Protein AF-0000000085116635 (afdb_homodimer)

Nearest PDB structures (foldseek):
  6hlq-assembly1_A  TM=4.223E-01  e=5.548E+00  Saccharomyces cerevisiae S288C
  6hlr-assembly1_A  TM=3.951E-01  e=8.658E+00  Saccharomyces cerevisiae S288C
  6hlq-assembly1_A  TM=4.225E-01  e=5.548E+00  Saccharomyces cerevisiae S288C
  6hlr-assembly1_A  TM=3.952E-01  e=8.658E+00  Saccharomyces cerevisiae S288C

Sequence (130 aa):
MRSIQEVLVSTEYLINGKLPSMEIRENLLAVIQTILDCEWTQNTKHTDTVKIMDKVNQFLNSLKHMRSIQEVLVSTEYLINGKLPSMEIRENLLAVIQTILDCEWTQNTKHTDTVKIMDKVNQFLNSLKH

Secondary structure (DSSP, 8-state):
--BHHHHHHHS--BBTTBPPPHHHHHHHHHHHHHHHH----TTTHHHHHHHHHHHHHHHHHHHH-/--BHHHHHHHS--BBTTBPPPHHHHHHHHHHHHHHHH----TTTHHHHHHHHHHHHHHHHHHHH-

Radius of gyration: 14.05 Å; Cα contacts (8 Å, |Δi|>4): 116; chains: 2; bounding box: 37×33×28 Å

pLDDT: mean 96.45, std 3.2, range [76.38, 98.75]

Structure (mmCIF, N/CA/C/O backbone):
data_AF-0000000085116635-model_v1
#
loop_
_entity.id
_entity.type
_entity.pdbx_description
1 polymer 'Uncharacterized protein'
#
loop_
_atom_site.group_PDB
_atom_site.id
_atom_site.type_symbol
_atom_site.label_atom_id
_atom_site.label_alt_id
_atom_site.label_comp_id
_atom_site.label_asym_id
_atom_site.label_entity_id
_atom_site.label_seq_id
_atom_site.pdbx_PDB_ins_code
_atom_site.Cartn_x
_atom_site.Cartn_y
_atom_site.Cartn_z
_atom_site.occupancy
_atom_site.B_iso_or_equiv
_atom_site.auth_seq_id
_atom_site.auth_comp_id
_atom_site.auth_asym_id
_atom_site.auth_atom_id
_atom_site.pdbx_PDB_model_num
ATOM 1 N N . MET A 1 1 ? 14.508 14.938 -0.945 1 86.88 1 MET A N 1
ATOM 2 C CA . MET A 1 1 ? 13.977 13.641 -0.555 1 86.88 1 MET A CA 1
ATOM 3 C C . MET A 1 1 ? 12.906 13.172 -1.536 1 86.88 1 MET A C 1
ATOM 5 O O . MET A 1 1 ? 12.172 13.984 -2.094 1 86.88 1 MET A O 1
ATOM 9 N N . ARG A 1 2 ? 12.883 11.969 -1.912 1 95.06 2 ARG A N 1
ATOM 10 C CA . ARG A 1 2 ? 12 11.383 -2.916 1 95.06 2 ARG A CA 1
ATOM 11 C C . ARG A 1 2 ? 10.68 10.945 -2.293 1 95.06 2 ARG A C 1
ATOM 13 O O . ARG A 1 2 ? 10.625 10.617 -1.106 1 95.06 2 ARG A O 1
ATOM 20 N N . SER A 1 3 ? 9.562 10.992 -3.111 1 97.19 3 SER A N 1
ATOM 21 C CA . SER A 1 3 ? 8.289 10.453 -2.662 1 97.19 3 SER A CA 1
ATOM 22 C C . SER A 1 3 ? 8.328 8.93 -2.572 1 97.19 3 SER A C 1
ATOM 24 O O . SER A 1 3 ? 9.188 8.289 -3.182 1 97.19 3 SER A O 1
ATOM 26 N N . ILE A 1 4 ? 7.395 8.445 -1.82 1 97.38 4 ILE A N 1
ATOM 27 C CA . ILE A 1 4 ? 7.297 6.996 -1.705 1 97.38 4 ILE A CA 1
ATOM 28 C C . ILE A 1 4 ? 7.117 6.379 -3.09 1 97.38 4 ILE A C 1
ATOM 30 O O . ILE A 1 4 ? 7.672 5.316 -3.381 1 97.38 4 ILE A O 1
ATOM 34 N N . GLN A 1 5 ? 6.359 7.008 -3.953 1 96.56 5 GLN A N 1
ATOM 35 C CA . GLN A 1 5 ? 6.156 6.523 -5.316 1 96.56 5 GLN A CA 1
ATOM 36 C C . GLN A 1 5 ? 7.48 6.449 -6.074 1 96.56 5 GLN A C 1
ATOM 38 O O . GLN A 1 5 ? 7.758 5.457 -6.75 1 96.56 5 GLN A O 1
ATOM 43 N N . GLU A 1 6 ? 8.242 7.438 -5.98 1 96.94 6 GLU A N 1
ATOM 44 C CA . GLU A 1 6 ? 9.539 7.484 -6.645 1 96.94 6 GLU A CA 1
ATOM 45 C C . GLU A 1 6 ? 10.461 6.379 -6.133 1 96.94 6 GLU A C 1
ATOM 47 O O . GLU A 1 6 ? 11.188 5.766 -6.91 1 96.94 6 GLU A O 1
ATOM 52 N N . VAL A 1 7 ? 10.461 6.168 -4.82 1 96.75 7 VAL A N 1
ATOM 53 C CA . VAL A 1 7 ? 11.281 5.121 -4.219 1 96.75 7 VAL A CA 1
ATOM 54 C C . VAL A 1 7 ? 10.883 3.762 -4.793 1 96.75 7 VAL A C 1
ATOM 56 O O . VAL A 1 7 ? 11.742 2.982 -5.211 1 96.75 7 VAL A O 1
ATOM 59 N N . LEU A 1 8 ? 9.594 3.521 -4.898 1 96.62 8 LEU A N 1
ATOM 60 C CA . LEU A 1 8 ? 9.102 2.223 -5.34 1 96.62 8 LEU A CA 1
ATOM 61 C C . LEU A 1 8 ? 9.312 2.045 -6.84 1 96.62 8 LEU A C 1
ATOM 63 O O . LEU A 1 8 ? 9.461 0.918 -7.324 1 96.62 8 LEU A O 1
ATOM 67 N N . VAL A 1 9 ? 9.414 3.08 -7.59 1 96.19 9 VAL A N 1
ATOM 68 C CA . VAL A 1 9 ? 9.641 3.01 -9.031 1 96.19 9 VAL A CA 1
ATOM 69 C C . VAL A 1 9 ? 11.125 2.791 -9.312 1 96.19 9 VAL A C 1
ATOM 71 O O . VAL A 1 9 ? 11.484 2.039 -10.227 1 96.19 9 VAL A O 1
ATOM 74 N N . SER A 1 10 ? 11.93 3.338 -8.555 1 94.81 10 SER A N 1
ATOM 75 C CA . SER A 1 10 ? 13.352 3.408 -8.891 1 94.81 10 SER A CA 1
ATOM 76 C C . SER A 1 10 ? 14.141 2.301 -8.203 1 94.81 10 SER A C 1
ATOM 78 O O . SER A 1 10 ? 15.328 2.113 -8.484 1 94.81 10 SER A O 1
ATOM 80 N N . THR A 1 11 ? 13.586 1.644 -7.293 1 94.94 11 THR A N 1
ATOM 81 C CA . THR A 1 11 ? 14.281 0.629 -6.508 1 94.94 11 THR A CA 1
ATOM 82 C C . THR A 1 11 ? 13.773 -0.768 -6.859 1 94.94 11 THR A C 1
ATOM 84 O O . THR A 1 11 ? 12.578 -0.968 -7.051 1 94.94 11 THR A O 1
ATOM 87 N N . GLU A 1 12 ? 14.734 -1.693 -6.953 1 95.12 12 GLU A N 1
ATOM 88 C CA . GLU A 1 12 ? 14.344 -3.094 -7.098 1 95.12 12 GLU A CA 1
ATOM 89 C C . GLU A 1 12 ? 14.008 -3.713 -5.742 1 95.12 12 GLU A C 1
ATOM 91 O O . GLU A 1 12 ? 14.672 -3.434 -4.742 1 95.12 12 GLU A O 1
ATOM 96 N N . TYR A 1 13 ? 12.977 -4.512 -5.734 1 97.44 13 TYR A N 1
ATOM 97 C CA . TYR A 1 13 ? 12.57 -5.191 -4.512 1 97.44 13 TYR A CA 1
ATOM 98 C C . TYR A 1 13 ? 11.781 -6.457 -4.824 1 97.44 13 TYR A C 1
ATOM 100 O O . TYR A 1 13 ? 11.336 -6.652 -5.957 1 97.44 13 TYR A O 1
ATOM 108 N N . LEU A 1 14 ? 11.656 -7.238 -3.822 1 98 14 LEU A N 1
ATOM 109 C CA . LEU A 1 14 ? 10.875 -8.461 -3.922 1 98 14 LEU A CA 1
ATOM 110 C C . LEU A 1 14 ? 9.5 -8.281 -3.281 1 98 14 LEU A C 1
ATOM 112 O O . LEU A 1 14 ? 9.367 -7.562 -2.287 1 98 14 LEU A O 1
ATOM 116 N N . ILE A 1 15 ? 8.531 -8.945 -3.844 1 97.88 15 ILE A N 1
ATOM 117 C CA . ILE A 1 15 ? 7.219 -9.117 -3.236 1 97.88 15 ILE A CA 1
ATOM 118 C C . ILE A 1 15 ? 6.949 -10.602 -2.996 1 97.88 15 ILE A C 1
ATOM 120 O O . ILE A 1 15 ? 6.93 -11.398 -3.941 1 97.88 15 ILE A O 1
ATOM 124 N N . ASN A 1 16 ? 6.785 -10.883 -1.706 1 95.06 16 ASN A N 1
ATOM 125 C CA . ASN A 1 16 ? 6.609 -12.281 -1.325 1 95.06 16 ASN A CA 1
ATOM 126 C C . ASN A 1 16 ? 7.734 -13.156 -1.871 1 95.06 16 ASN A C 1
ATOM 128 O O . ASN A 1 16 ? 7.48 -14.211 -2.443 1 95.06 16 ASN A O 1
ATOM 132 N N . GLY A 1 17 ? 8.906 -12.625 -1.832 1 95.19 17 GLY A N 1
ATOM 133 C CA . GLY A 1 17 ? 10.102 -13.375 -2.164 1 95.19 17 GLY A CA 1
ATOM 134 C C . GLY A 1 17 ? 10.383 -13.422 -3.654 1 95.19 17 GLY A C 1
ATOM 135 O O . GLY A 1 17 ? 11.359 -14.039 -4.09 1 95.19 17 GLY A O 1
ATOM 136 N N . LYS A 1 18 ? 9.594 -12.82 -4.535 1 96.56 18 LYS A N 1
ATOM 137 C CA . LYS A 1 18 ? 9.742 -12.852 -5.988 1 96.56 18 LYS A CA 1
ATOM 138 C C . LYS A 1 18 ? 9.898 -11.445 -6.562 1 96.56 18 LYS A C 1
ATOM 140 O O . LYS A 1 18 ? 9.273 -10.5 -6.07 1 96.56 18 LYS A O 1
ATOM 145 N N . LEU A 1 19 ? 10.617 -11.43 -7.648 1 97.06 19 LEU A N 1
ATOM 146 C CA . LEU A 1 19 ? 10.711 -10.172 -8.383 1 97.06 19 LEU A CA 1
ATOM 147 C C . LEU A 1 19 ? 9.406 -9.867 -9.109 1 97.06 19 LEU A C 1
ATOM 149 O O . LEU A 1 19 ? 8.953 -10.656 -9.945 1 97.06 19 LEU A O 1
ATOM 153 N N . PRO A 1 20 ? 8.891 -8.812 -8.758 1 97.44 20 PRO A N 1
ATOM 154 C CA . PRO A 1 20 ? 7.605 -8.516 -9.398 1 97.44 20 PRO A CA 1
ATOM 155 C C . PRO A 1 20 ? 7.766 -8.086 -10.859 1 97.44 20 PRO A C 1
ATOM 157 O O . PRO A 1 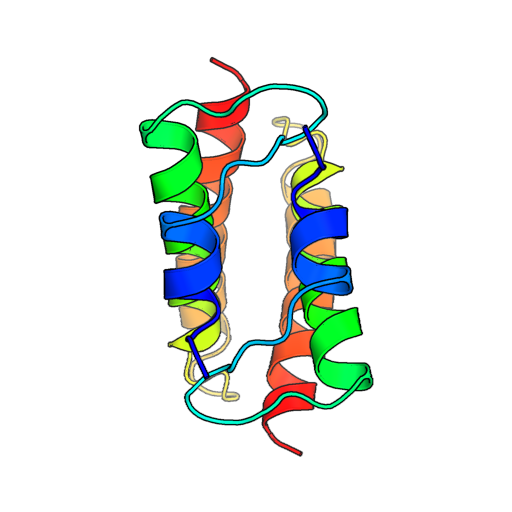20 ? 8.734 -7.402 -11.203 1 97.44 20 PRO A O 1
ATOM 160 N N . SER A 1 21 ? 6.84 -8.5 -11.656 1 96.56 21 SER A N 1
ATOM 161 C CA . SER A 1 21 ? 6.766 -7.984 -13.023 1 96.56 21 SER A CA 1
ATOM 162 C C . SER A 1 21 ? 6.383 -6.508 -13.031 1 96.56 21 SER A C 1
ATOM 164 O O . SER A 1 21 ? 6.016 -5.949 -12 1 96.56 21 SER A O 1
ATOM 166 N N . MET A 1 22 ? 6.434 -5.91 -14.156 1 95.88 22 MET A N 1
ATOM 167 C CA . MET A 1 22 ? 6.043 -4.512 -14.32 1 95.88 22 MET A CA 1
ATOM 168 C C . MET A 1 22 ? 4.57 -4.316 -13.984 1 95.88 22 MET A C 1
ATOM 170 O O . MET A 1 22 ? 4.199 -3.324 -13.352 1 95.88 22 MET A O 1
ATOM 174 N N . GLU A 1 23 ? 3.74 -5.277 -14.344 1 97.69 23 GLU A N 1
ATOM 175 C CA . GLU A 1 23 ? 2.311 -5.207 -14.062 1 97.69 23 GLU A CA 1
ATOM 176 C C . GLU A 1 23 ? 2.045 -5.215 -12.562 1 97.69 23 GLU A C 1
ATOM 178 O O . GLU A 1 23 ? 1.254 -4.41 -12.055 1 97.69 23 GLU A O 1
ATOM 183 N N . ILE A 1 24 ? 2.699 -6.074 -11.906 1 97.94 24 ILE A N 1
ATOM 184 C CA . ILE A 1 24 ? 2.525 -6.195 -10.461 1 97.94 24 ILE A CA 1
ATOM 185 C C . ILE A 1 24 ? 2.973 -4.902 -9.781 1 97.94 24 ILE A C 1
ATOM 187 O O . ILE A 1 24 ? 2.289 -4.395 -8.891 1 97.94 24 ILE A O 1
ATOM 191 N N . ARG A 1 25 ? 4.07 -4.34 -10.188 1 97.69 25 ARG A N 1
ATOM 192 C CA . ARG A 1 25 ? 4.578 -3.088 -9.633 1 97.69 25 ARG A CA 1
ATOM 193 C C . ARG A 1 25 ? 3.586 -1.951 -9.852 1 97.69 25 ARG A C 1
ATOM 195 O O . ARG A 1 25 ? 3.316 -1.171 -8.938 1 97.69 25 ARG A O 1
ATOM 202 N N . GLU A 1 26 ? 3.094 -1.871 -11.07 1 98.06 26 GLU A N 1
ATOM 203 C CA . GLU A 1 26 ? 2.143 -0.817 -11.406 1 98.06 26 GLU A CA 1
ATOM 204 C C . GLU A 1 26 ? 0.87 -0.936 -10.57 1 98.06 26 GLU A C 1
ATOM 206 O O . GLU A 1 26 ? 0.31 0.073 -10.141 1 98.06 26 GLU A O 1
ATOM 211 N N . ASN A 1 27 ? 0.43 -2.129 -10.422 1 98.56 27 ASN A N 1
ATOM 212 C CA . ASN A 1 27 ? -0.781 -2.348 -9.641 1 98.56 27 ASN A CA 1
ATOM 213 C C . ASN A 1 27 ? -0.572 -1.988 -8.172 1 98.56 27 ASN A C 1
ATOM 215 O O . ASN A 1 27 ? -1.453 -1.403 -7.543 1 98.56 27 ASN A O 1
ATOM 219 N N . LEU A 1 28 ? 0.568 -2.33 -7.629 1 98.5 28 LEU A N 1
ATOM 220 C CA . LEU A 1 28 ? 0.874 -1.935 -6.258 1 98.5 28 LEU A CA 1
ATOM 221 C C . LEU A 1 28 ? 0.915 -0.416 -6.125 1 98.5 28 LEU A C 1
ATOM 223 O O . LEU A 1 28 ? 0.339 0.147 -5.191 1 98.5 28 LEU A O 1
ATOM 227 N N . LEU A 1 29 ? 1.588 0.249 -7.031 1 98.38 29 LEU A N 1
ATOM 228 C CA . LEU A 1 29 ? 1.664 1.706 -7.016 1 98.38 29 LEU A CA 1
ATOM 229 C C . LEU A 1 29 ? 0.272 2.324 -7.09 1 98.38 29 LEU A C 1
ATOM 231 O O . LEU A 1 29 ? -0 3.334 -6.438 1 98.38 29 LEU A O 1
ATOM 235 N N . ALA A 1 30 ? -0.552 1.711 -7.91 1 98.62 30 ALA A N 1
ATOM 236 C CA . ALA A 1 30 ? -1.923 2.199 -8.047 1 98.62 30 ALA A CA 1
ATOM 237 C C . ALA A 1 30 ? -2.676 2.082 -6.723 1 98.62 30 ALA A C 1
ATOM 239 O O . ALA A 1 30 ? -3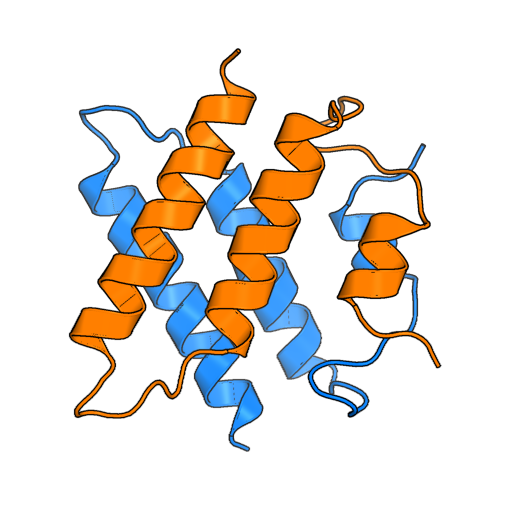.459 2.967 -6.367 1 98.62 30 ALA A O 1
ATOM 240 N N . VAL A 1 31 ? -2.48 1.012 -6.004 1 98.75 31 VAL A N 1
ATOM 241 C CA . VAL A 1 31 ? -3.096 0.852 -4.688 1 98.75 31 VAL A CA 1
ATOM 242 C C . VAL A 1 31 ? -2.66 1.992 -3.771 1 98.75 31 VAL A C 1
ATOM 244 O O . VAL A 1 31 ? -3.498 2.691 -3.199 1 98.75 31 VAL A O 1
ATOM 247 N N . ILE A 1 32 ? -1.34 2.23 -3.66 1 98.5 32 ILE A N 1
ATOM 248 C CA . ILE A 1 32 ? -0.773 3.229 -2.76 1 98.5 32 ILE A CA 1
ATOM 249 C C . ILE A 1 32 ? -1.258 4.621 -3.162 1 98.5 32 ILE A C 1
ATOM 251 O O . ILE A 1 32 ? -1.687 5.406 -2.312 1 98.5 32 ILE A O 1
ATOM 255 N N . GLN A 1 33 ? -1.26 4.922 -4.438 1 98.06 33 GLN A N 1
ATOM 256 C CA . GLN A 1 33 ? -1.697 6.227 -4.926 1 98.06 33 GLN A CA 1
ATOM 257 C C . GLN A 1 33 ? -3.174 6.461 -4.621 1 98.06 33 GLN A C 1
ATOM 259 O O . GLN A 1 33 ? -3.559 7.559 -4.207 1 98.06 33 GLN A O 1
ATOM 264 N N . THR A 1 34 ? -3.959 5.445 -4.871 1 98.56 34 THR A N 1
ATOM 265 C CA . THR A 1 34 ? -5.387 5.57 -4.609 1 98.56 34 THR A CA 1
ATOM 266 C C . THR A 1 34 ? -5.645 5.84 -3.127 1 98.56 34 THR A C 1
ATOM 268 O O . THR A 1 34 ? -6.477 6.68 -2.779 1 98.56 34 THR A O 1
ATOM 271 N N . ILE A 1 35 ? -4.949 5.164 -2.229 1 98.56 35 ILE A N 1
ATOM 272 C CA . ILE A 1 35 ? -5.094 5.367 -0.791 1 98.56 35 ILE A CA 1
ATOM 273 C C . ILE A 1 35 ? -4.715 6.805 -0.434 1 98.56 35 ILE A C 1
ATOM 275 O O . ILE A 1 35 ? -5.449 7.48 0.289 1 98.56 35 ILE A O 1
ATOM 279 N N . LEU A 1 36 ? -3.652 7.34 -0.998 1 97.5 36 LEU A N 1
ATOM 280 C CA . LEU A 1 36 ? -3.139 8.656 -0.646 1 97.5 36 LEU A CA 1
ATOM 281 C C . LEU A 1 36 ? -4.012 9.758 -1.237 1 97.5 36 LEU A C 1
ATOM 283 O O . LEU A 1 36 ? -4.062 10.867 -0.707 1 97.5 36 LEU A O 1
ATOM 287 N N . ASP A 1 37 ? -4.703 9.43 -2.307 1 96.69 37 ASP A N 1
ATOM 288 C CA . ASP A 1 37 ? -5.516 10.422 -3 1 96.69 37 ASP A CA 1
ATOM 289 C C . ASP A 1 37 ? -6.902 10.539 -2.373 1 96.69 37 ASP A C 1
ATOM 291 O O . ASP A 1 37 ? -7.66 11.461 -2.684 1 96.69 37 ASP A O 1
ATOM 295 N N . CYS A 1 38 ? -7.273 9.617 -1.495 1 95.69 38 CYS A N 1
ATOM 296 C CA . CYS A 1 38 ? -8.617 9.586 -0.929 1 95.69 38 CYS A CA 1
ATOM 297 C C . CYS A 1 38 ? -8.828 10.75 0.033 1 95.69 38 CYS A C 1
ATOM 299 O O . CYS A 1 38 ? -7.902 11.148 0.743 1 95.69 38 CYS A O 1
ATOM 301 N N . GLU A 1 39 ? -10 11.289 -0.01 1 93.81 39 GLU A N 1
ATOM 302 C CA . GLU A 1 39 ? -10.367 12.328 0.946 1 93.81 39 GLU A CA 1
ATOM 303 C C . GLU A 1 39 ? -10.641 11.734 2.328 1 93.81 39 GLU A C 1
ATOM 305 O O . GLU A 1 39 ? -10.219 12.297 3.34 1 93.81 39 GLU A O 1
ATOM 310 N N . TRP A 1 40 ? -11.266 10.586 2.447 1 95.06 40 TRP A N 1
ATOM 311 C CA . TRP A 1 40 ? -11.508 9.75 3.619 1 95.06 40 TRP A CA 1
ATOM 312 C C . TRP A 1 40 ? -12.273 10.531 4.688 1 95.06 40 TRP A C 1
ATOM 314 O O . TRP A 1 40 ? -11.844 10.602 5.84 1 95.06 40 TRP A O 1
ATOM 324 N N . THR A 1 41 ? -13.328 11.125 4.285 1 95.25 41 THR A N 1
ATOM 325 C CA . THR A 1 41 ? -14.273 11.789 5.18 1 95.25 41 THR A CA 1
ATOM 326 C C . THR A 1 41 ? -15.523 10.938 5.375 1 95.25 41 THR A C 1
ATOM 328 O O . THR A 1 41 ? -15.711 9.93 4.688 1 95.25 41 THR A O 1
ATOM 331 N N . GLN A 1 42 ? -16.328 11.352 6.281 1 93.56 42 GLN A N 1
ATOM 332 C CA . GLN A 1 42 ? -17.562 10.617 6.543 1 93.56 42 GLN A CA 1
ATOM 333 C C . GLN A 1 42 ? -18.422 10.5 5.281 1 93.56 42 GLN A C 1
ATOM 335 O O . GLN A 1 42 ? -19.078 9.492 5.066 1 93.56 42 GLN A O 1
ATOM 340 N N . ASN A 1 43 ? -18.281 11.492 4.402 1 95.44 43 ASN A N 1
ATOM 341 C CA . ASN A 1 43 ? -19.141 11.539 3.219 1 95.44 43 ASN A CA 1
ATOM 342 C C . ASN A 1 43 ? -18.5 10.797 2.043 1 95.44 43 ASN A C 1
ATOM 344 O O . ASN A 1 43 ? -19.188 10.492 1.061 1 95.44 43 ASN A O 1
ATOM 348 N N . THR A 1 44 ? -17.234 10.469 2.127 1 96 44 THR A N 1
ATOM 349 C CA . THR A 1 44 ? -16.562 9.883 0.967 1 96 44 THR A CA 1
ATOM 350 C C . THR A 1 44 ? -16.047 8.484 1.29 1 96 44 THR A C 1
ATOM 352 O O . THR A 1 44 ? -15.641 7.746 0.392 1 96 44 THR A O 1
ATOM 355 N N . LYS A 1 45 ? -16.078 8.102 2.504 1 95.62 45 LYS A N 1
ATOM 356 C CA . LYS A 1 45 ? -15.414 6.887 2.959 1 95.62 45 LYS A CA 1
ATOM 357 C C . LYS A 1 45 ? -15.898 5.668 2.18 1 95.62 45 LYS A C 1
ATOM 359 O O . LYS A 1 45 ? -15.109 4.793 1.826 1 95.62 45 LYS A O 1
ATOM 364 N N . HIS A 1 46 ? -17.234 5.59 1.932 1 95.5 46 HIS A N 1
ATOM 365 C CA . HIS A 1 46 ? -17.781 4.434 1.223 1 95.5 46 HIS A CA 1
ATOM 366 C C . HIS A 1 46 ? -17.25 4.367 -0.205 1 95.5 46 HIS A C 1
ATOM 368 O O . HIS A 1 46 ? -16.797 3.312 -0.65 1 95.5 46 HIS A O 1
ATOM 374 N N . THR A 1 47 ? -17.312 5.48 -0.896 1 97.25 47 THR A N 1
ATOM 375 C CA . THR A 1 47 ? -16.828 5.523 -2.27 1 97.25 47 THR A CA 1
ATOM 376 C C . THR A 1 47 ? -15.312 5.301 -2.309 1 97.25 47 THR A C 1
ATOM 378 O O . THR A 1 47 ? -14.805 4.605 -3.193 1 97.25 47 THR A O 1
ATOM 381 N N . ASP A 1 48 ? -14.586 5.91 -1.39 1 97.56 48 ASP A N 1
ATOM 382 C CA . ASP A 1 48 ? -13.141 5.715 -1.299 1 97.56 48 ASP A CA 1
ATOM 383 C C . ASP A 1 48 ? -12.797 4.242 -1.067 1 97.56 48 ASP A C 1
ATOM 385 O O . ASP A 1 48 ? -11.867 3.717 -1.671 1 97.56 48 ASP A O 1
ATOM 389 N N . THR A 1 49 ? -13.586 3.553 -0.222 1 97.69 49 THR A N 1
ATOM 390 C CA . THR A 1 49 ? -13.391 2.133 0.05 1 97.69 49 THR A CA 1
ATOM 391 C C . THR A 1 49 ? -13.516 1.314 -1.232 1 97.69 49 THR A C 1
ATOM 393 O O . THR A 1 49 ? -12.68 0.446 -1.504 1 97.69 49 THR A O 1
ATOM 396 N N . VAL A 1 50 ? -14.555 1.649 -1.992 1 97.62 50 VAL A N 1
ATOM 397 C CA . VAL A 1 50 ? -14.789 0.912 -3.229 1 97.62 50 VAL A CA 1
ATOM 398 C C . VAL A 1 50 ? -13.602 1.1 -4.176 1 97.62 50 VAL A C 1
ATOM 400 O O . VAL A 1 50 ? -13.094 0.129 -4.742 1 97.62 50 VAL A O 1
ATOM 403 N N . LYS A 1 51 ? -13.141 2.309 -4.316 1 98.38 51 LYS A N 1
ATOM 404 C CA . LYS A 1 51 ? -12.016 2.605 -5.195 1 98.38 51 LYS A CA 1
ATOM 405 C C . LYS A 1 51 ? -10.758 1.867 -4.746 1 98.38 51 LYS A C 1
ATOM 407 O O . LYS A 1 51 ? -10.055 1.268 -5.562 1 98.38 51 LYS A O 1
ATOM 412 N N . ILE A 1 52 ? -10.5 1.903 -3.469 1 98.62 52 ILE A N 1
ATOM 413 C CA . ILE A 1 52 ? -9.312 1.27 -2.918 1 98.62 52 ILE A CA 1
ATOM 414 C C . ILE A 1 52 ? -9.383 -0.241 -3.133 1 98.62 52 ILE A C 1
ATOM 416 O O . ILE A 1 52 ? -8.422 -0.855 -3.602 1 98.62 52 ILE A O 1
ATOM 420 N N . MET A 1 53 ? -10.516 -0.85 -2.857 1 98.19 53 MET A N 1
ATOM 421 C CA . MET A 1 53 ? -10.641 -2.303 -2.936 1 98.19 53 MET A CA 1
ATOM 422 C C . MET A 1 53 ? -10.562 -2.777 -4.383 1 98.19 53 MET A C 1
ATOM 424 O O . MET A 1 53 ? -10.07 -3.875 -4.652 1 98.19 53 MET A O 1
ATOM 428 N N . ASP A 1 54 ? -11.062 -1.936 -5.301 1 98.31 54 ASP A N 1
ATOM 429 C CA . ASP A 1 54 ? -10.906 -2.268 -6.715 1 98.31 54 ASP A CA 1
ATOM 430 C C . ASP A 1 54 ? -9.43 -2.398 -7.09 1 98.31 54 ASP A C 1
ATOM 432 O O . ASP A 1 54 ? -9.039 -3.34 -7.781 1 98.31 54 ASP A O 1
ATOM 436 N N . LYS A 1 55 ? -8.625 -1.514 -6.656 1 98.62 55 LYS A N 1
ATOM 437 C CA . LYS A 1 55 ? -7.199 -1.554 -6.957 1 98.62 55 LYS A CA 1
ATOM 438 C C . LYS A 1 55 ? -6.516 -2.705 -6.223 1 98.62 55 LYS A C 1
ATOM 440 O O . LYS A 1 55 ? -5.633 -3.363 -6.777 1 98.62 55 LYS A O 1
ATOM 445 N N . VAL A 1 56 ? -6.922 -2.961 -5.004 1 98.62 56 VAL A N 1
ATOM 446 C CA . VAL A 1 56 ? -6.379 -4.082 -4.25 1 98.62 56 VAL A CA 1
ATOM 447 C C . VAL A 1 56 ? -6.695 -5.391 -4.969 1 98.62 56 VAL A C 1
ATOM 449 O O . VAL A 1 56 ? -5.828 -6.262 -5.102 1 98.62 56 VAL A O 1
ATOM 452 N N . ASN A 1 57 ? -7.926 -5.496 -5.402 1 98.12 57 ASN A N 1
ATOM 453 C CA . ASN A 1 57 ? -8.344 -6.68 -6.152 1 98.12 57 ASN A CA 1
ATOM 454 C C . ASN A 1 57 ? -7.477 -6.891 -7.391 1 98.12 57 ASN A C 1
ATOM 456 O O . ASN A 1 57 ? -7.035 -8.008 -7.66 1 98.12 57 ASN A O 1
ATOM 460 N N . GLN A 1 58 ? -7.234 -5.863 -8.117 1 98.19 58 GLN A N 1
ATOM 461 C CA . GLN A 1 58 ? -6.383 -5.938 -9.305 1 98.19 58 GLN A CA 1
ATOM 462 C C . GLN A 1 58 ? -4.965 -6.367 -8.938 1 98.19 58 GLN A C 1
ATOM 464 O O . GLN A 1 58 ? -4.383 -7.234 -9.594 1 98.19 58 GLN A O 1
ATOM 469 N N . PHE A 1 59 ? -4.434 -5.785 -7.941 1 98.56 59 PHE A N 1
ATOM 470 C CA . PHE A 1 59 ? -3.084 -6.094 -7.484 1 98.56 59 PHE A CA 1
ATOM 471 C C . PHE A 1 59 ? -2.975 -7.551 -7.059 1 98.56 59 PHE A C 1
ATOM 473 O O . PHE A 1 59 ? -2.109 -8.281 -7.547 1 98.56 59 PHE A O 1
ATOM 480 N N . LEU A 1 60 ? -3.873 -7.984 -6.238 1 97.88 60 LEU A N 1
ATOM 481 C CA . LEU A 1 60 ? -3.801 -9.344 -5.707 1 97.88 60 LEU A CA 1
ATOM 482 C C . LEU A 1 60 ? -4.008 -10.375 -6.812 1 97.88 60 LEU A C 1
ATOM 484 O O . LEU A 1 60 ? -3.373 -11.43 -6.812 1 97.88 60 LEU A O 1
ATOM 488 N N . ASN A 1 61 ? -4.871 -10.078 -7.719 1 96.31 61 ASN A N 1
ATOM 489 C CA . ASN A 1 61 ? -5.066 -10.992 -8.844 1 96.31 61 ASN A CA 1
ATOM 490 C C . ASN A 1 61 ? -3.816 -11.078 -9.719 1 96.31 61 ASN A C 1
ATOM 492 O O . ASN A 1 61 ? -3.525 -12.133 -10.281 1 96.31 61 ASN A O 1
ATOM 496 N N . SER A 1 62 ? -3.133 -9.977 -9.828 1 97 62 SER A N 1
ATOM 497 C CA . SER A 1 62 ? -1.917 -9.984 -10.633 1 97 62 SER A CA 1
ATOM 498 C C . SER A 1 62 ? -0.832 -10.836 -9.984 1 97 62 SER A C 1
ATOM 500 O O . SER A 1 62 ? 0.1 -11.281 -10.664 1 97 62 SER A O 1
ATOM 502 N N . LEU A 1 63 ? -0.892 -11.039 -8.648 1 96.25 63 LEU A N 1
ATOM 503 C CA . LEU A 1 63 ? 0.088 -11.852 -7.941 1 96.25 63 LEU A CA 1
ATOM 504 C C . LEU A 1 63 ? -0.141 -13.336 -8.211 1 96.25 63 LEU A C 1
ATOM 506 O O . LEU A 1 63 ? 0.741 -14.164 -7.965 1 96.25 63 LEU A O 1
ATOM 510 N N . LYS A 1 64 ? -1.301 -13.695 -8.578 1 90.19 64 LYS A N 1
ATOM 511 C CA . LYS A 1 64 ? -1.663 -15.094 -8.789 1 90.19 64 LYS A CA 1
ATOM 512 C C . LYS A 1 64 ? -1.201 -15.578 -10.164 1 90.19 64 LYS A C 1
ATOM 514 O O . LYS A 1 64 ? -1.159 -16.781 -10.422 1 90.19 64 LYS A O 1
ATOM 519 N N . HIS A 1 65 ? -0.989 -14.719 -11.031 1 76.5 65 HIS A N 1
ATOM 520 C CA . HIS A 1 65 ? -0.545 -15.109 -12.367 1 76.5 65 HIS A CA 1
ATOM 521 C C . HIS A 1 65 ? 0.974 -15.055 -12.484 1 76.5 65 HIS A C 1
ATOM 523 O O . HIS A 1 65 ? 1.621 -14.227 -11.836 1 76.5 65 HIS A O 1
ATOM 529 N N . MET B 1 1 ? 18.531 -9.438 -2.939 1 86.56 1 MET B N 1
ATOM 530 C CA . MET B 1 1 ? 17.531 -8.406 -3.16 1 86.56 1 MET B CA 1
ATOM 531 C C . MET B 1 1 ? 16.609 -8.281 -1.95 1 86.56 1 MET B C 1
ATOM 533 O O . MET B 1 1 ? 16.328 -9.266 -1.267 1 86.56 1 MET B O 1
ATOM 537 N N . ARG B 1 2 ? 16.266 -7.141 -1.526 1 94.94 2 ARG B N 1
ATOM 538 C CA . ARG B 1 2 ? 15.477 -6.84 -0.333 1 94.94 2 ARG B CA 1
ATOM 539 C C . ARG B 1 2 ? 13.984 -6.895 -0.63 1 94.94 2 ARG B C 1
ATOM 541 O O . ARG B 1 2 ? 13.562 -6.641 -1.76 1 94.94 2 ARG B O 1
ATOM 548 N N . SER B 1 3 ? 13.141 -7.289 0.412 1 97.12 3 SER B N 1
ATOM 549 C CA . SER B 1 3 ? 11.688 -7.223 0.282 1 97.12 3 SER B CA 1
ATOM 550 C C . SER B 1 3 ? 11.203 -5.777 0.248 1 97.12 3 SER B C 1
ATOM 552 O O . SER B 1 3 ? 11.914 -4.867 0.674 1 97.12 3 SER B O 1
ATOM 554 N N . ILE B 1 4 ? 10.031 -5.66 -0.261 1 97.31 4 ILE B N 1
ATOM 555 C CA . ILE B 1 4 ? 9.438 -4.328 -0.293 1 97.31 4 ILE B CA 1
ATOM 556 C C . ILE B 1 4 ? 9.367 -3.758 1.121 1 97.31 4 ILE B C 1
ATOM 558 O O . ILE B 1 4 ? 9.594 -2.562 1.326 1 97.31 4 ILE B O 1
ATOM 562 N N . GLN B 1 5 ? 9.078 -4.582 2.104 1 96.5 5 GLN B N 1
ATOM 563 C CA . GLN B 1 5 ? 9.031 -4.145 3.494 1 96.5 5 GLN B CA 1
ATOM 564 C C . GLN B 1 5 ? 10.391 -3.604 3.943 1 96.5 5 GLN B C 1
ATOM 566 O O . GLN B 1 5 ? 10.461 -2.549 4.578 1 96.5 5 GLN B O 1
ATOM 571 N N . GLU B 1 6 ? 11.391 -4.277 3.633 1 96.88 6 GLU B N 1
ATOM 572 C CA . GLU B 1 6 ? 12.742 -3.859 3.988 1 96.88 6 GLU B CA 1
ATOM 573 C C . GLU B 1 6 ? 13.102 -2.531 3.328 1 96.88 6 GLU B C 1
ATOM 575 O O . GLU B 1 6 ? 13.742 -1.677 3.947 1 96.88 6 GLU B O 1
ATOM 580 N N . VAL B 1 7 ? 12.75 -2.369 2.072 1 96.75 7 VAL B N 1
ATOM 581 C CA . VAL B 1 7 ? 13.016 -1.132 1.347 1 96.75 7 VAL B CA 1
ATOM 582 C C . VAL B 1 7 ? 12.32 0.035 2.041 1 96.75 7 VAL B C 1
ATOM 584 O O . VAL B 1 7 ? 12.938 1.072 2.295 1 96.75 7 VAL B O 1
ATOM 587 N N . LEU B 1 8 ? 11.086 -0.17 2.434 1 96.56 8 LEU B N 1
ATOM 588 C CA . LEU B 1 8 ? 10.297 0.908 3.023 1 96.56 8 LEU B CA 1
ATOM 589 C C . LEU B 1 8 ? 10.766 1.208 4.445 1 96.56 8 LEU B C 1
ATOM 591 O O . LEU B 1 8 ? 10.633 2.338 4.918 1 96.56 8 LEU B O 1
ATOM 595 N N . VAL B 1 9 ? 11.367 0.277 5.098 1 96.12 9 VAL B N 1
ATOM 596 C CA . VAL B 1 9 ? 11.859 0.474 6.457 1 96.12 9 VAL B CA 1
ATOM 597 C C . VAL B 1 9 ? 13.211 1.185 6.414 1 96.12 9 VAL B C 1
ATOM 599 O O . VAL B 1 9 ? 13.492 2.049 7.25 1 96.12 9 VAL B O 1
ATOM 602 N N . SER B 1 10 ? 13.969 0.923 5.473 1 95 10 SER B N 1
ATOM 603 C CA . SER B 1 10 ? 15.367 1.34 5.492 1 95 10 SER B CA 1
ATOM 604 C C . SER B 1 10 ? 15.57 2.615 4.684 1 95 10 SER B C 1
ATOM 606 O O . SER B 1 10 ? 16.656 3.191 4.691 1 95 10 SER B O 1
ATOM 608 N N . THR B 1 11 ? 14.656 3.02 3.953 1 95 11 THR B N 1
ATOM 609 C CA . THR B 1 11 ? 14.781 4.176 3.074 1 95 11 THR B CA 1
ATOM 610 C C . THR B 1 11 ? 13.914 5.332 3.578 1 95 11 THR B C 1
ATOM 612 O O . THR B 1 11 ? 12.789 5.125 4.027 1 95 11 THR B O 1
ATOM 615 N N . GLU B 1 12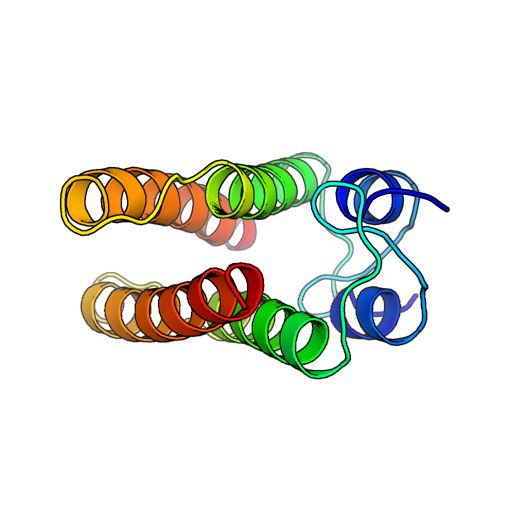 ? 14.492 6.539 3.512 1 95.12 12 GLU B N 1
ATOM 616 C CA . GLU B 1 12 ? 13.695 7.727 3.787 1 95.12 12 GLU B CA 1
ATOM 617 C C . GLU B 1 12 ? 12.883 8.141 2.564 1 95.12 12 GLU B C 1
ATOM 619 O O . GLU B 1 12 ? 13.359 8.055 1.433 1 95.12 12 GLU B O 1
ATOM 624 N N . TYR B 1 13 ? 11.664 8.547 2.818 1 97.38 13 TYR B N 1
ATOM 625 C CA . TYR B 1 13 ? 10.797 9 1.739 1 97.38 13 TYR B CA 1
ATOM 626 C C . TYR B 1 13 ? 9.719 9.945 2.266 1 97.38 13 TYR B C 1
ATOM 628 O O . TYR B 1 13 ? 9.492 10.031 3.475 1 97.38 13 TYR B O 1
ATOM 636 N N . LEU B 1 14 ? 9.125 10.609 1.34 1 97.94 14 LEU B N 1
ATOM 637 C CA . LEU B 1 14 ? 8.023 11.508 1.656 1 97.94 14 LEU B CA 1
ATOM 638 C C . LEU B 1 14 ? 6.684 10.859 1.33 1 97.94 14 LEU B C 1
ATOM 640 O O . LEU B 1 14 ? 6.578 10.094 0.369 1 97.94 14 LEU B O 1
ATOM 644 N N . ILE B 1 15 ? 5.699 11.188 2.115 1 97.88 15 ILE B N 1
ATOM 645 C CA . ILE B 1 15 ? 4.301 10.883 1.825 1 97.88 15 ILE B CA 1
ATOM 646 C C . ILE B 1 15 ? 3.51 12.188 1.703 1 97.88 15 ILE B C 1
ATOM 648 O O . ILE B 1 15 ? 3.443 12.969 2.65 1 97.88 15 ILE B O 1
ATOM 652 N N . ASN B 1 16 ? 2.98 12.352 0.484 1 95 16 ASN B N 1
ATOM 653 C CA . ASN B 1 16 ? 2.277 13.594 0.201 1 95 16 ASN B CA 1
ATOM 654 C C . ASN B 1 16 ? 3.145 14.812 0.51 1 95 16 ASN B C 1
ATOM 656 O O . ASN B 1 16 ? 2.691 15.75 1.163 1 95 16 ASN B O 1
ATOM 660 N N . GLY B 1 17 ? 4.383 14.688 0.189 1 95.19 17 GLY B N 1
ATOM 661 C CA . GLY B 1 17 ? 5.309 15.805 0.273 1 95.19 17 GLY B CA 1
ATOM 662 C C . GLY B 1 17 ? 5.883 16 1.663 1 95.19 17 GLY B C 1
ATOM 663 O O . GLY B 1 17 ? 6.676 16.922 1.89 1 95.19 17 GLY B O 1
ATOM 664 N N . LYS B 1 18 ? 5.551 15.203 2.689 1 96.56 18 LYS B N 1
ATOM 665 C CA . LYS B 1 18 ? 6.004 15.352 4.07 1 96.56 18 LYS B CA 1
ATOM 666 C C . LYS B 1 18 ? 6.738 14.102 4.543 1 96.56 18 LYS B C 1
ATOM 668 O O . LYS B 1 18 ? 6.375 12.984 4.172 1 96.56 18 LYS B O 1
ATOM 673 N N . LEU B 1 19 ? 7.645 14.367 5.43 1 97.06 19 LEU B N 1
ATOM 674 C CA . LEU B 1 19 ? 8.312 13.242 6.078 1 97.06 19 LEU B CA 1
ATOM 675 C C . LEU B 1 19 ? 7.379 12.562 7.074 1 97.06 19 LEU B C 1
ATOM 677 O O . LEU B 1 19 ? 6.895 13.195 8.016 1 97.06 19 LEU B O 1
ATOM 681 N N . PRO B 1 20 ? 7.176 11.375 6.816 1 97.38 20 PRO B N 1
ATOM 682 C CA . PRO B 1 20 ? 6.238 10.703 7.719 1 97.38 20 PRO B CA 1
ATOM 683 C C . PRO B 1 20 ? 6.852 10.414 9.086 1 97.38 20 PRO B C 1
ATOM 685 O O . PRO B 1 20 ? 8.039 10.109 9.188 1 97.38 20 PRO B O 1
ATOM 688 N N . SER B 1 21 ? 6.043 10.539 10.086 1 96.56 21 SER B N 1
ATOM 689 C CA . SER B 1 21 ? 6.445 10.086 11.414 1 96.56 21 SER B CA 1
ATOM 690 C C . SER B 1 21 ? 6.59 8.57 11.461 1 96.56 21 SER B C 1
ATOM 692 O O . SER B 1 21 ? 6.207 7.879 10.516 1 96.56 21 SER B O 1
ATOM 694 N N . MET B 1 22 ? 7.09 8.07 12.516 1 95.94 22 MET B N 1
ATOM 695 C CA . MET B 1 22 ? 7.238 6.629 12.711 1 95.94 22 MET B CA 1
ATOM 696 C C . MET B 1 22 ? 5.879 5.938 12.703 1 95.94 22 MET B C 1
ATOM 698 O O . MET B 1 22 ? 5.734 4.852 12.133 1 95.94 22 MET B O 1
ATOM 702 N N . GLU B 1 23 ? 4.883 6.574 13.273 1 97.69 23 GLU B N 1
ATOM 703 C CA . GLU B 1 23 ? 3.535 6.016 13.32 1 97.69 23 GLU B CA 1
ATOM 704 C C . GLU B 1 23 ? 2.953 5.875 11.914 1 97.69 23 GLU B C 1
ATOM 706 O O . GLU B 1 23 ? 2.389 4.836 11.57 1 97.69 23 GLU B O 1
ATOM 711 N N . ILE B 1 24 ? 3.121 6.871 11.156 1 98 24 ILE B N 1
ATOM 712 C CA . ILE B 1 24 ? 2.6 6.871 9.797 1 98 24 ILE B CA 1
ATOM 713 C C . ILE B 1 24 ? 3.289 5.781 8.984 1 98 24 ILE B C 1
ATOM 715 O O . ILE B 1 24 ? 2.635 5.035 8.25 1 98 24 ILE B O 1
ATOM 719 N N . ARG B 1 25 ? 4.562 5.648 9.109 1 97.69 25 ARG B N 1
ATOM 720 C CA . ARG B 1 25 ? 5.328 4.621 8.406 1 97.69 25 ARG B CA 1
ATOM 721 C C . ARG B 1 25 ? 4.855 3.223 8.797 1 97.69 25 ARG B C 1
ATOM 723 O O . ARG B 1 25 ? 4.664 2.363 7.93 1 97.69 25 ARG B O 1
ATOM 730 N N . GLU B 1 26 ? 4.719 3.033 10.086 1 98.06 26 GLU B N 1
ATOM 731 C CA . GLU B 1 26 ? 4.285 1.732 10.578 1 98.06 26 GLU B CA 1
ATOM 732 C C . GLU B 1 26 ? 2.893 1.38 10.062 1 98.06 26 GLU B C 1
ATOM 734 O O . GLU B 1 26 ? 2.625 0.225 9.727 1 98.06 26 GLU B O 1
ATOM 739 N N . ASN B 1 27 ? 2.045 2.342 10.078 1 98.56 27 ASN B N 1
ATOM 740 C CA . ASN B 1 27 ? 0.688 2.105 9.594 1 98.56 27 ASN B CA 1
ATOM 741 C C . ASN B 1 27 ? 0.671 1.78 8.102 1 98.56 27 ASN B C 1
ATOM 743 O O . ASN B 1 27 ? -0.076 0.905 7.664 1 98.56 27 ASN B O 1
ATOM 747 N N . LEU B 1 28 ? 1.472 2.471 7.316 1 98.5 28 LEU B N 1
ATOM 748 C CA . LEU B 1 28 ? 1.576 2.148 5.898 1 98.5 28 LEU B CA 1
ATOM 749 C C . LEU B 1 28 ? 2.1 0.73 5.699 1 98.5 28 LEU B C 1
ATOM 751 O O . LEU B 1 28 ? 1.554 -0.031 4.898 1 98.5 28 LEU B O 1
ATOM 755 N N . LEU B 1 29 ? 3.139 0.381 6.41 1 98.38 29 LEU B N 1
ATOM 756 C CA . LEU B 1 29 ? 3.699 -0.964 6.32 1 98.38 29 LEU B CA 1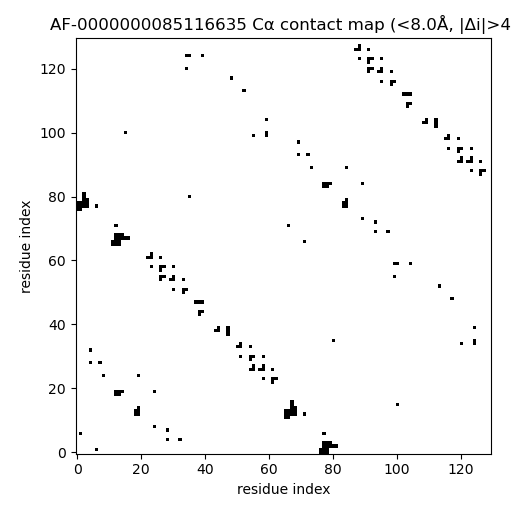
ATOM 757 C C . LEU B 1 29 ? 2.652 -2.014 6.676 1 98.38 29 LEU B C 1
ATOM 759 O O . LEU B 1 29 ? 2.598 -3.078 6.059 1 98.38 29 LEU B O 1
ATOM 763 N N . ALA B 1 30 ? 1.892 -1.695 7.688 1 98.62 30 ALA B N 1
ATOM 764 C CA . ALA B 1 30 ? 0.834 -2.613 8.102 1 98.62 30 ALA B CA 1
ATOM 765 C C . ALA B 1 30 ? -0.193 -2.807 6.992 1 98.62 30 ALA B C 1
ATOM 767 O O . ALA B 1 30 ? -0.692 -3.916 6.785 1 98.62 30 ALA B O 1
ATOM 768 N N . VAL B 1 31 ? -0.544 -1.767 6.293 1 98.69 31 VAL B N 1
ATOM 769 C CA . VAL B 1 31 ? -1.457 -1.873 5.16 1 98.69 31 VAL B CA 1
ATOM 770 C C . VAL B 1 31 ? -0.882 -2.834 4.121 1 98.69 31 VAL 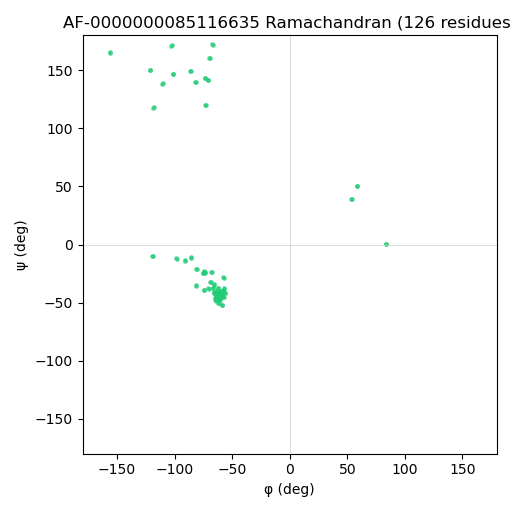B C 1
ATOM 772 O O . VAL B 1 31 ? -1.544 -3.795 3.721 1 98.69 31 VAL B O 1
ATOM 775 N N . ILE B 1 32 ? 0.381 -2.613 3.701 1 98.5 32 ILE B N 1
ATOM 776 C CA . ILE B 1 32 ? 1.032 -3.396 2.656 1 98.5 32 ILE B CA 1
ATOM 777 C C . ILE B 1 32 ? 1.148 -4.852 3.1 1 98.5 32 ILE B C 1
ATOM 779 O O . ILE B 1 32 ? 0.828 -5.77 2.336 1 98.5 32 ILE B O 1
ATOM 783 N N . GLN B 1 33 ? 1.53 -5.086 4.332 1 98.06 33 GLN B N 1
ATOM 784 C CA . GLN B 1 33 ? 1.681 -6.441 4.855 1 98.06 33 GLN B CA 1
ATOM 785 C C . GLN B 1 33 ? 0.343 -7.172 4.879 1 98.06 33 GLN B C 1
ATOM 787 O O . GLN B 1 33 ? 0.266 -8.344 4.512 1 98.06 33 GLN B O 1
ATOM 792 N N . THR B 1 34 ? -0.654 -6.477 5.336 1 98.5 34 THR B N 1
ATOM 793 C CA . THR B 1 34 ? -1.977 -7.086 5.398 1 98.5 34 THR B CA 1
ATOM 794 C C . THR B 1 34 ? -2.455 -7.484 4.008 1 98.5 34 THR B C 1
ATOM 796 O O . THR B 1 34 ? -3.014 -8.57 3.82 1 98.5 34 THR B O 1
ATOM 799 N N . ILE B 1 35 ? -2.258 -6.641 2.998 1 98.56 35 ILE B N 1
ATOM 800 C CA . ILE B 1 35 ? -2.646 -6.938 1.623 1 98.56 35 ILE B CA 1
ATOM 801 C C . ILE B 1 35 ? -1.899 -8.18 1.134 1 98.56 35 ILE B C 1
ATOM 803 O O . ILE B 1 35 ? -2.504 -9.094 0.565 1 98.56 35 ILE B O 1
ATOM 807 N N . LEU B 1 36 ? -0.617 -8.305 1.42 1 97.56 36 LEU B N 1
ATOM 808 C CA . LEU B 1 36 ? 0.216 -9.391 0.908 1 97.56 36 LEU B CA 1
ATOM 809 C C . LEU B 1 36 ? -0.079 -10.695 1.639 1 97.56 36 LEU B C 1
ATOM 811 O O . LEU B 1 36 ? 0.125 -11.781 1.089 1 97.56 36 LEU B O 1
ATOM 815 N N . ASP B 1 37 ? -0.579 -10.57 2.855 1 96.75 37 ASP B N 1
ATOM 816 C CA . ASP B 1 37 ? -0.827 -11.75 3.674 1 96.75 37 ASP B CA 1
ATOM 817 C C . ASP B 1 37 ? -2.199 -12.352 3.375 1 96.75 37 ASP B C 1
ATOM 819 O O . ASP B 1 37 ? -2.508 -13.461 3.812 1 96.75 37 ASP B O 1
ATOM 823 N N . CYS B 1 38 ? -3.045 -11.648 2.633 1 95.69 38 CYS B N 1
ATOM 824 C CA . CYS B 1 38 ? -4.41 -12.094 2.385 1 95.69 38 CYS B CA 1
ATOM 825 C C . CYS B 1 38 ? -4.426 -13.297 1.45 1 95.69 38 CYS B C 1
ATOM 827 O O . CYS B 1 38 ? -3.611 -13.383 0.529 1 95.69 38 CYS B O 1
ATOM 829 N N . GLU B 1 39 ? -5.301 -14.195 1.742 1 94 39 GLU B N 1
ATOM 830 C CA . GLU B 1 39 ? -5.504 -15.336 0.856 1 94 39 GLU B CA 1
ATOM 831 C C . GLU B 1 39 ? -6.258 -14.93 -0.408 1 94 39 GLU B C 1
ATOM 833 O O . GLU B 1 39 ? -5.902 -15.352 -1.511 1 94 39 GLU B O 1
ATOM 838 N N . TRP B 1 40 ? -7.246 -14.07 -0.341 1 95.19 40 TRP B N 1
ATOM 839 C CA . TRP B 1 40 ? -8.016 -13.414 -1.396 1 95.19 40 TRP B CA 1
ATOM 840 C C . TRP B 1 40 ? -8.688 -14.445 -2.299 1 95.19 40 TRP B C 1
ATOM 842 O O . TRP B 1 40 ? -8.516 -14.414 -3.52 1 95.19 40 TRP B O 1
ATOM 852 N N . THR B 1 41 ? -9.359 -15.352 -1.694 1 95.31 41 THR B N 1
ATOM 853 C CA . THR B 1 41 ? -10.195 -16.328 -2.385 1 95.31 41 THR B CA 1
ATOM 854 C C . THR B 1 41 ? -11.672 -15.945 -2.275 1 95.31 41 THR B C 1
ATOM 856 O O . THR B 1 41 ? -12.031 -15.031 -1.536 1 95.31 41 THR B O 1
ATOM 859 N N . GLN B 1 42 ? -12.461 -16.656 -2.984 1 93.69 42 GLN B N 1
ATOM 860 C CA . GLN B 1 42 ? -13.898 -16.391 -2.939 1 93.69 42 GLN B CA 1
ATOM 861 C C . GLN B 1 42 ? -14.438 -16.516 -1.517 1 93.69 42 GLN B C 1
ATOM 863 O O . GLN B 1 42 ? -15.344 -15.773 -1.126 1 93.69 42 GLN B O 1
ATOM 868 N N . ASN B 1 43 ? -13.789 -17.344 -0.722 1 95.69 43 ASN B N 1
ATOM 869 C CA . ASN B 1 43 ? -14.289 -17.641 0.619 1 95.69 43 ASN B CA 1
ATOM 870 C C . ASN B 1 43 ? -13.703 -16.672 1.651 1 95.69 43 ASN B C 1
ATOM 872 O O . ASN B 1 43 ? -14.211 -16.578 2.771 1 95.69 43 ASN B O 1
ATOM 876 N N . THR B 1 44 ? -12.672 -15.945 1.294 1 96.12 44 THR B N 1
ATOM 877 C CA . THR B 1 44 ? -12.008 -15.133 2.301 1 96.12 44 THR B CA 1
ATOM 878 C C . THR B 1 44 ? -12.07 -13.656 1.926 1 96.12 44 THR B C 1
ATOM 880 O O . THR B 1 44 ? -11.734 -12.789 2.736 1 96.12 44 THR B O 1
ATOM 883 N N . LYS B 1 45 ? -12.492 -13.352 0.762 1 95.69 45 LYS B N 1
ATOM 884 C CA . LYS B 1 45 ? -12.398 -12.008 0.216 1 95.69 45 LYS B CA 1
ATOM 885 C C . LYS B 1 45 ? -13.078 -10.992 1.133 1 95.69 45 LYS B C 1
ATOM 887 O O . LYS B 1 45 ? -12.57 -9.883 1.333 1 95.69 45 LYS B O 1
ATOM 892 N N . HIS B 1 46 ? -14.273 -11.359 1.68 1 95.62 46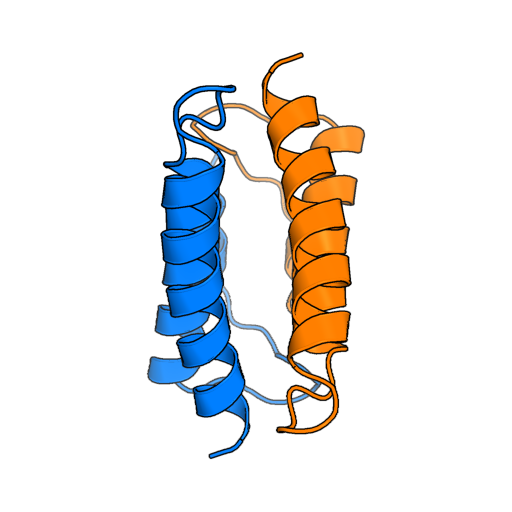 HIS B N 1
ATOM 893 C CA . HIS B 1 46 ? -15 -10.422 2.535 1 95.62 46 HIS B CA 1
ATOM 894 C C . HIS B 1 46 ? -14.219 -10.125 3.811 1 95.62 46 HIS B C 1
ATOM 896 O O . HIS B 1 46 ? -14.047 -8.961 4.176 1 95.62 46 HIS B O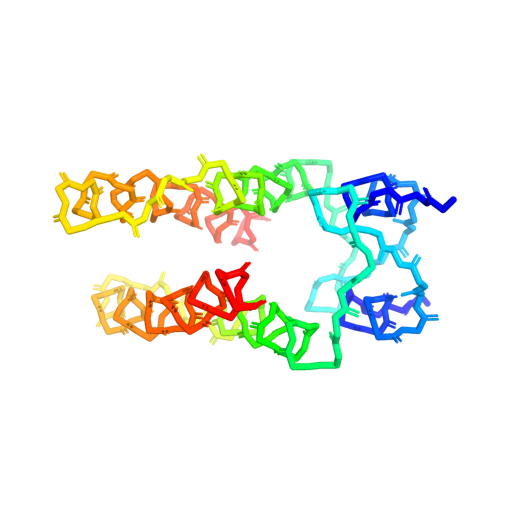 1
ATOM 902 N N . THR B 1 47 ? -13.75 -11.18 4.445 1 97.31 47 THR B N 1
ATOM 903 C CA . THR B 1 47 ? -12.984 -11 5.672 1 97.31 47 THR B CA 1
ATOM 904 C C . THR B 1 47 ? -11.672 -10.281 5.387 1 97.31 47 THR B C 1
ATOM 906 O O . THR B 1 47 ? -11.242 -9.422 6.16 1 97.31 47 THR B O 1
ATOM 909 N N . ASP B 1 48 ? -11.008 -10.633 4.305 1 97.62 48 ASP B N 1
ATOM 910 C CA . ASP B 1 48 ? -9.773 -9.969 3.902 1 97.62 48 ASP B CA 1
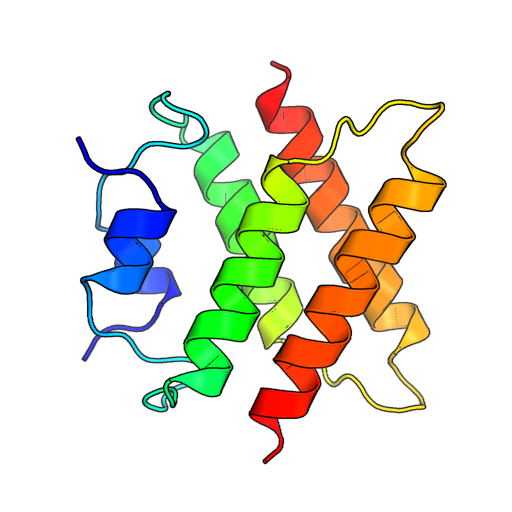ATOM 911 C C . ASP B 1 48 ? -10 -8.484 3.654 1 97.62 48 ASP B C 1
ATOM 913 O O . ASP B 1 48 ? -9.188 -7.645 4.055 1 97.62 48 ASP B O 1
ATOM 917 N N . THR B 1 49 ? -11.141 -8.125 3.031 1 97.75 49 THR B N 1
ATOM 918 C CA . THR B 1 49 ? -11.5 -6.738 2.777 1 97.75 49 THR B CA 1
ATOM 919 C C . THR B 1 49 ? -11.602 -5.957 4.086 1 97.75 49 THR B C 1
ATOM 921 O O . THR B 1 49 ? -11.07 -4.852 4.195 1 97.75 49 THR B O 1
ATOM 924 N N . VAL B 1 50 ? -12.266 -6.59 5.043 1 97.62 50 VAL B N 1
ATOM 925 C CA . VAL B 1 50 ? -12.453 -5.922 6.328 1 97.62 50 VAL B CA 1
ATOM 926 C C . VAL B 1 50 ? -11.102 -5.664 6.98 1 97.62 50 VAL B C 1
ATOM 928 O O . VAL B 1 50 ? -10.836 -4.559 7.457 1 97.62 50 VAL B O 1
ATOM 931 N N . LYS B 1 51 ? -10.242 -6.641 6.973 1 98.44 51 LYS B N 1
ATOM 932 C CA . LYS B 1 51 ? -8.914 -6.508 7.566 1 98.44 51 LYS B CA 1
ATOM 933 C C . LYS B 1 51 ? -8.109 -5.406 6.875 1 98.44 51 LYS B C 1
ATOM 935 O O . LYS B 1 51 ? -7.488 -4.578 7.539 1 98.44 51 LYS B O 1
ATOM 940 N N . ILE B 1 52 ? -8.164 -5.41 5.578 1 98.62 52 ILE B N 1
ATOM 941 C CA . ILE B 1 52 ? -7.41 -4.434 4.801 1 98.62 52 ILE B CA 1
ATOM 942 C C . ILE B 1 52 ? -7.938 -3.027 5.086 1 98.62 52 ILE B C 1
ATOM 944 O O . ILE B 1 52 ? -7.16 -2.109 5.352 1 98.62 52 ILE B O 1
ATOM 948 N N . MET B 1 53 ? -9.234 -2.846 5.086 1 98.19 53 MET B N 1
ATOM 949 C CA . MET B 1 53 ? -9.82 -1.521 5.25 1 98.19 53 MET B CA 1
ATOM 950 C C . MET B 1 53 ? -9.586 -0.988 6.66 1 98.19 53 MET B C 1
ATOM 952 O O . MET B 1 53 ? -9.445 0.22 6.855 1 98.19 53 MET B O 1
ATOM 956 N N . ASP B 1 54 ? -9.555 -1.908 7.637 1 98.31 54 ASP B N 1
ATOM 957 C CA . ASP B 1 54 ? -9.211 -1.486 8.992 1 98.31 54 ASP B CA 1
ATOM 958 C C . ASP B 1 54 ? -7.82 -0.854 9.031 1 98.31 54 ASP B C 1
ATOM 960 O O . ASP B 1 54 ? -7.625 0.189 9.656 1 98.31 54 ASP B O 1
ATOM 964 N N . LYS B 1 55 ? -6.891 -1.434 8.383 1 98.62 55 LYS B N 1
ATOM 965 C CA . LYS B 1 55 ? -5.531 -0.902 8.359 1 98.62 55 LYS B CA 1
ATOM 966 C C . LYS B 1 55 ? -5.461 0.383 7.535 1 98.62 55 LYS B C 1
ATOM 968 O O . LYS B 1 55 ? -4.75 1.321 7.902 1 98.62 55 LYS B O 1
ATOM 973 N N . VAL B 1 56 ? -6.191 0.441 6.465 1 98.62 56 VAL B N 1
ATOM 974 C CA . VAL B 1 56 ? -6.242 1.651 5.652 1 98.62 56 VAL B CA 1
ATOM 975 C C . VAL B 1 56 ? -6.812 2.805 6.477 1 98.62 56 VAL B C 1
ATOM 977 O O . VAL B 1 56 ? -6.281 3.918 6.449 1 98.62 56 VAL B O 1
ATOM 980 N N . ASN B 1 57 ? -7.871 2.49 7.18 1 98.06 57 ASN B N 1
ATOM 981 C CA . ASN B 1 57 ? -8.484 3.492 8.047 1 98.06 57 ASN B CA 1
ATOM 982 C C . ASN B 1 57 ? -7.48 4.027 9.07 1 98.06 57 ASN B C 1
ATOM 984 O O . ASN B 1 57 ? -7.395 5.238 9.281 1 98.06 57 ASN B O 1
ATOM 988 N N . GLN B 1 58 ? -6.742 3.176 9.68 1 98.12 58 GLN B N 1
ATOM 989 C CA . GLN B 1 58 ? -5.723 3.574 10.641 1 98.12 58 GLN B CA 1
ATOM 990 C C . GLN B 1 58 ? -4.652 4.438 9.984 1 98.12 58 GLN B C 1
ATOM 992 O O . GLN B 1 58 ? -4.258 5.473 10.531 1 98.12 58 GLN B O 1
ATOM 997 N N . PHE B 1 59 ? -4.207 4.039 8.867 1 98.56 59 PHE B N 1
ATOM 998 C CA . PHE B 1 59 ? -3.178 4.766 8.133 1 98.56 59 PHE B CA 1
ATOM 999 C C . PHE B 1 59 ? -3.664 6.16 7.754 1 98.56 59 PHE B C 1
ATOM 1001 O O . PHE B 1 59 ? -3.012 7.16 8.062 1 98.56 59 PHE B O 1
ATOM 1008 N N . LEU B 1 60 ? -4.809 6.234 7.184 1 97.88 60 LEU B N 1
ATOM 1009 C CA . LEU B 1 60 ? -5.316 7.516 6.707 1 97.88 60 LEU B CA 1
ATOM 1010 C C . LEU B 1 60 ? -5.605 8.453 7.875 1 97.88 60 LEU B C 1
ATOM 1012 O O . LEU B 1 60 ? -5.375 9.664 7.773 1 97.88 60 LEU B O 1
ATOM 1016 N N . ASN B 1 61 ? -6.094 7.922 8.938 1 96.31 61 ASN B N 1
ATOM 1017 C CA . ASN B 1 61 ? -6.324 8.758 10.109 1 96.31 61 ASN B CA 1
ATOM 1018 C C . ASN B 1 61 ? -5.02 9.289 10.688 1 96.31 61 ASN B C 1
ATOM 1020 O O . ASN B 1 61 ? -4.977 10.406 11.219 1 96.31 61 ASN B O 1
ATOM 1024 N N . SER B 1 62 ? -3.992 8.492 10.586 1 97 62 SER B N 1
ATOM 1025 C CA . SER B 1 62 ? -2.701 8.945 11.102 1 97 62 SER B CA 1
ATOM 1026 C C . SER B 1 62 ? -2.145 10.094 10.266 1 97 62 SER B C 1
ATOM 1028 O O . SER B 1 62 ? -1.294 10.852 10.727 1 97 62 SER B O 1
ATOM 1030 N N . LEU B 1 63 ? -2.576 10.203 8.984 1 96.19 63 LEU B N 1
ATOM 1031 C CA . LEU B 1 63 ? -2.115 11.273 8.109 1 96.19 63 LEU B CA 1
ATOM 1032 C C . LEU B 1 63 ? -2.768 12.602 8.484 1 96.19 63 LEU B C 1
ATOM 1034 O O . LEU B 1 63 ? -2.297 13.664 8.078 1 96.19 63 LEU B O 1
ATOM 1038 N N . LYS B 1 64 ? -3.877 12.562 9.109 1 90.12 64 LYS B N 1
ATOM 1039 C CA . LYS B 1 64 ? -4.637 13.758 9.453 1 90.12 64 LYS B CA 1
ATOM 1040 C C . LYS B 1 64 ? -4.066 14.43 10.703 1 90.12 64 LYS B C 1
ATOM 1042 O O . LYS B 1 64 ? -4.379 15.586 10.984 1 90.12 64 LYS B O 1
ATOM 1047 N N . HIS B 1 65 ? -3.359 13.727 11.461 1 76.38 65 HIS B N 1
ATOM 1048 C CA . HIS B 1 65 ? -2.781 14.305 12.672 1 76.38 65 HIS B CA 1
ATOM 1049 C C . HIS B 1 65 ? -1.359 14.797 12.422 1 76.38 65 HIS B C 1
ATOM 1051 O O . HIS B 1 65 ? -0.639 14.234 11.594 1 76.38 65 HIS B O 1
#

Solvent-accessible surface area (backbone atoms only — not comparable to full-atom values): 7429 Å² total; per-residue (Å²): 134,47,42,50,69,54,50,62,70,75,47,85,43,22,56,95,86,34,75,62,52,69,65,42,48,50,29,47,51,47,30,56,49,48,59,72,67,45,84,72,40,93,90,36,38,68,62,45,48,53,56,37,49,54,32,45,50,52,26,57,55,48,68,75,102,135,47,42,50,66,53,50,63,70,74,47,84,44,21,56,94,86,35,76,62,52,71,67,40,50,52,29,48,50,48,30,55,50,47,58,70,67,44,82,70,41,92,88,37,35,68,64,44,49,52,56,37,49,52,32,45,49,52,26,55,54,47,68,76,103

Organism: Geobacillus kaustophilus (strain HTA426) (NCBI:txid235909)

Foldseek 3Di:
DDDPLVCLVPDWDDDPNHGDDPQLSVLVSLLVVLLVPFPCDPVCVVVSVVSNVVSVVSNVVSVVD/DDDPLVCLVPDWDDDPNHGDDPQLSVLVSLLVVLLVPFPCDPVCVVVSVVSNVVSVVSNVVSVVD